Protein AF-A0A512J9I5-F1 (afdb_monomer)

Organism: NCBI:txid944322

Radius of gyration: 15.7 Å; Cα contacts (8 Å, |Δi|>4): 68; chains: 1; bounding box: 40×28×41 Å

Solvent-accessible surface area (backbone atoms only — not comparable to full-atom values): 4248 Å² total; per-residue (Å²): 132,79,84,85,79,68,86,76,83,88,77,72,61,47,82,75,48,77,44,78,36,80,95,64,52,26,34,41,39,33,30,33,35,90,83,73,46,78,45,72,46,81,38,47,42,68,59,51,51,53,50,52,54,54,50,52,52,55,49,50,57,53,49,54,61,59,72,78,107

Secondary structure (DSSP, 8-state):
--GGG-------EEEEEEEEEGGGTEEEEEEEETTS-EEEEEEEHHHHHHHHHHHHHHHHHHHHHHHT-

Nearest PDB structures (foldseek):
  1gut-assembly1_C  TM=6.874E-01  e=4.065E-01  Clostridium pasteurianum
  3k44-assembly4_D  TM=5.805E-01  e=1.745E+00  Drosophila melanogaster
  5inw-assembly1_A  TM=4.948E-01  e=1.854E+00  Lampetra fluviatilis
  5inw-assembly2_B  TM=4.948E-01  e=2.093E+00  Lampetra fluviatilis
  8dgj-assembly1_A  TM=5.883E-01  e=6.243E+00  Drosophila melanogaster

pLDDT: mean 86.37, std 11.98, range [45.12, 97.06]

Structure (mmCIF, N/CA/C/O backbone):
data_AF-A0A512J9I5-F1
#
_entry.id   AF-A0A512J9I5-F1
#
loop_
_atom_site.group_PDB
_atom_site.id
_atom_site.type_symbol
_atom_site.label_atom_id
_atom_site.label_alt_id
_atom_site.label_comp_id
_atom_site.label_asym_id
_atom_site.label_entity_id
_atom_site.label_seq_id
_atom_site.pdbx_PDB_ins_code
_atom_site.Cartn_x
_atom_site.Cartn_y
_atom_site.Cartn_z
_atom_site.occupancy
_atom_site.B_iso_or_equiv
_atom_site.auth_seq_id
_atom_site.auth_comp_id
_atom_site.auth_asym_id
_atom_site.auth_atom_id
_atom_site.pdbx_PDB_model_num
ATOM 1 N N . MET A 1 1 ? 8.204 -19.243 -19.637 1.00 45.12 1 MET A N 1
ATOM 2 C CA . MET A 1 1 ? 8.378 -17.979 -18.893 1.00 45.12 1 MET A CA 1
ATOM 3 C C . MET A 1 1 ? 7.667 -18.151 -17.571 1.00 45.12 1 MET A C 1
ATOM 5 O O . MET A 1 1 ? 6.480 -18.454 -17.585 1.00 45.12 1 MET A O 1
ATOM 9 N N . ASP A 1 2 ? 8.422 -18.103 -16.478 1.00 47.91 2 ASP A N 1
ATOM 10 C CA . ASP A 1 2 ? 7.927 -18.362 -15.126 1.00 47.91 2 ASP A CA 1
ATOM 11 C C . ASP A 1 2 ? 7.020 -17.196 -14.692 1.00 47.91 2 ASP A C 1
ATOM 13 O O . ASP A 1 2 ? 7.321 -16.036 -14.966 1.00 47.91 2 ASP A O 1
ATOM 17 N N . ASN A 1 3 ? 5.878 -17.481 -14.068 1.00 51.91 3 ASN A N 1
ATOM 18 C CA . ASN A 1 3 ? 4.810 -16.496 -13.812 1.00 51.91 3 ASN A CA 1
ATOM 19 C C . ASN A 1 3 ? 5.171 -15.466 -12.711 1.00 51.91 3 ASN A C 1
ATOM 21 O O . ASN A 1 3 ? 4.314 -14.704 -12.271 1.00 51.91 3 ASN A O 1
ATOM 25 N N . LYS A 1 4 ? 6.424 -15.479 -12.237 1.00 51.50 4 LYS A N 1
ATOM 26 C CA . LYS A 1 4 ? 6.918 -14.762 -11.052 1.00 51.50 4 LYS A CA 1
ATOM 27 C C . LYS A 1 4 ? 7.133 -13.260 -11.262 1.00 51.50 4 LYS A C 1
ATOM 29 O O . LYS A 1 4 ? 7.107 -12.529 -10.281 1.00 51.50 4 LYS A O 1
ATOM 34 N N . ASP A 1 5 ? 7.230 -12.796 -12.509 1.00 55.31 5 ASP A N 1
ATOM 35 C CA . ASP A 1 5 ? 7.591 -11.397 -12.808 1.00 55.31 5 ASP A CA 1
ATOM 36 C C . ASP A 1 5 ? 6.425 -10.539 -13.335 1.00 55.31 5 ASP A C 1
ATOM 38 O O . ASP A 1 5 ? 6.617 -9.393 -13.750 1.00 55.31 5 ASP A O 1
ATOM 42 N N . ARG A 1 6 ? 5.186 -11.054 -13.350 1.00 62.81 6 ARG A N 1
ATOM 43 C CA . ARG A 1 6 ? 4.028 -10.240 -13.758 1.00 62.81 6 ARG A CA 1
ATOM 44 C C . ARG A 1 6 ? 3.542 -9.381 -12.598 1.00 62.81 6 ARG A C 1
ATOM 46 O O . ARG A 1 6 ? 2.809 -9.847 -11.727 1.00 62.81 6 ARG A O 1
ATOM 53 N N . ILE A 1 7 ? 3.865 -8.089 -12.660 1.00 70.69 7 ILE A N 1
ATOM 54 C CA . ILE A 1 7 ? 3.187 -7.063 -11.862 1.00 70.69 7 ILE A CA 1
ATOM 55 C C . ILE A 1 7 ? 1.688 -7.148 -12.170 1.00 70.69 7 ILE A C 1
ATOM 57 O O . ILE A 1 7 ? 1.254 -6.919 -13.301 1.00 70.69 7 ILE A O 1
ATOM 61 N N . THR A 1 8 ? 0.899 -7.502 -11.159 1.00 80.25 8 THR A N 1
A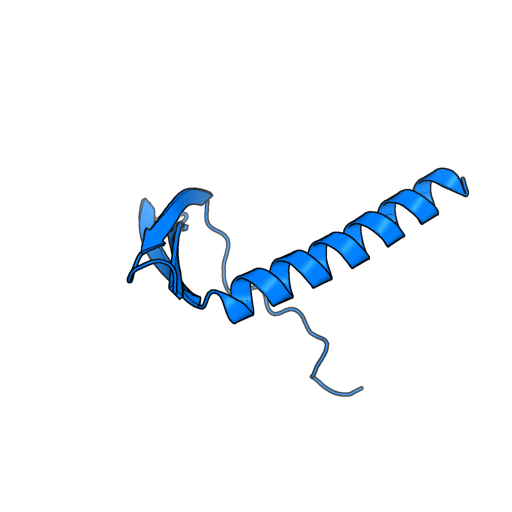TOM 62 C CA . THR A 1 8 ? -0.560 -7.542 -11.260 1.00 80.25 8 THR A CA 1
ATOM 63 C C . THR A 1 8 ? -1.119 -6.270 -10.647 1.00 80.25 8 THR A C 1
ATOM 65 O O . THR A 1 8 ? -1.052 -6.068 -9.437 1.00 80.25 8 THR A O 1
ATOM 68 N N . ILE A 1 9 ? -1.668 -5.397 -11.491 1.00 81.75 9 ILE A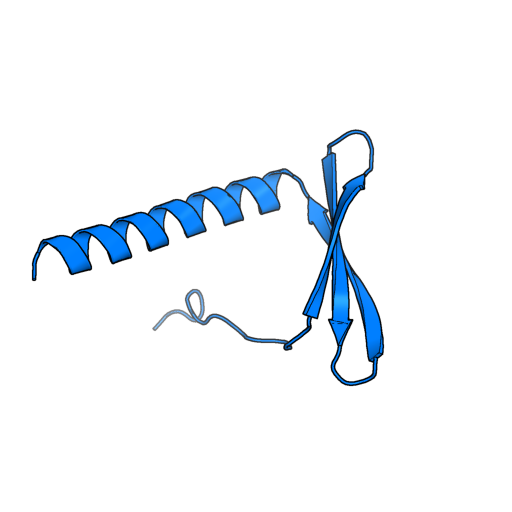 N 1
ATOM 69 C CA . ILE A 1 9 ? -2.376 -4.202 -11.032 1.00 81.75 9 ILE A CA 1
ATOM 70 C C . ILE A 1 9 ? -3.780 -4.637 -10.615 1.00 81.75 9 ILE A C 1
ATOM 72 O O . ILE A 1 9 ? -4.604 -4.982 -11.459 1.00 81.75 9 ILE A O 1
ATOM 76 N N . VAL A 1 10 ? -4.039 -4.633 -9.309 1.00 83.12 10 VAL A N 1
ATOM 77 C CA . VAL A 1 10 ? -5.342 -5.014 -8.733 1.00 83.12 10 VAL A CA 1
ATOM 78 C C . VAL A 1 10 ? -6.305 -3.831 -8.590 1.00 83.12 10 VAL A C 1
ATOM 80 O O . VAL A 1 10 ? -7.501 -4.030 -8.399 1.00 83.12 10 VAL A O 1
ATOM 83 N N . GLY A 1 11 ? -5.804 -2.598 -8.699 1.00 84.50 11 GLY A N 1
ATOM 84 C CA . GLY A 1 11 ? -6.610 -1.384 -8.615 1.00 84.50 11 GLY A CA 1
ATOM 85 C C . GLY A 1 11 ? -5.774 -0.109 -8.688 1.00 84.50 11 GLY A C 1
ATOM 86 O O . GLY A 1 11 ? -4.547 -0.148 -8.602 1.00 84.50 11 GLY A O 1
ATOM 87 N N . ILE A 1 12 ? -6.460 1.023 -8.849 1.00 87.19 12 ILE A N 1
ATOM 88 C CA . ILE A 1 12 ? -5.878 2.368 -8.809 1.00 87.19 12 ILE A CA 1
ATOM 89 C C . ILE A 1 12 ? -6.640 3.159 -7.749 1.00 87.19 12 ILE A C 1
ATOM 91 O O . ILE A 1 12 ? -7.872 3.200 -7.764 1.00 87.19 12 ILE A O 1
ATOM 95 N N . ALA A 1 13 ? -5.904 3.776 -6.832 1.00 93.81 13 ALA A N 1
ATOM 96 C CA . ALA A 1 13 ? -6.451 4.574 -5.747 1.00 93.81 13 ALA A CA 1
ATOM 97 C C . ALA A 1 13 ? -5.556 5.789 -5.484 1.00 93.81 13 ALA A C 1
ATOM 99 O O . ALA A 1 13 ? -4.354 5.761 -5.758 1.00 93.81 13 ALA A O 1
ATOM 100 N N . ARG A 1 14 ? -6.145 6.857 -4.944 1.00 94.62 14 ARG A N 1
ATOM 101 C CA . ARG A 1 14 ? -5.407 8.018 -4.445 1.00 94.62 14 ARG A CA 1
ATOM 102 C C . ARG A 1 14 ? -4.809 7.684 -3.080 1.00 94.62 14 ARG A C 1
ATOM 104 O O . ARG A 1 14 ? -5.494 7.108 -2.244 1.00 94.62 14 ARG A O 1
ATOM 111 N N . LEU A 1 15 ? -3.558 8.069 -2.851 1.00 94.94 15 LEU A N 1
ATOM 112 C CA . LEU A 1 15 ? -2.940 8.009 -1.529 1.00 94.94 15 LEU A CA 1
ATOM 113 C C . LEU A 1 15 ? -3.420 9.195 -0.681 1.00 94.94 15 LEU A C 1
ATOM 115 O O . LEU A 1 15 ? -3.198 10.341 -1.060 1.00 94.94 15 LEU A O 1
ATOM 119 N N . GLU A 1 16 ? -4.056 8.911 0.453 1.00 97.06 16 GLU A N 1
ATOM 120 C CA . GLU A 1 16 ? -4.587 9.920 1.387 1.00 97.06 16 GLU A CA 1
ATOM 121 C C . GLU A 1 16 ? -3.681 10.123 2.607 1.00 97.06 16 GLU A C 1
ATOM 123 O O . GLU A 1 16 ? -3.726 11.157 3.272 1.00 97.06 16 GLU A O 1
ATOM 128 N N . GLY A 1 17 ? -2.864 9.131 2.955 1.00 95.81 17 GLY A N 1
ATOM 129 C CA . GLY A 1 17 ? -1.918 9.261 4.055 1.00 95.81 17 GLY A CA 1
ATOM 130 C C . GLY A 1 17 ? -1.167 7.977 4.352 1.00 95.81 17 GLY A C 1
ATOM 131 O O . GLY A 1 17 ? -1.574 6.890 3.941 1.00 95.81 17 GLY A O 1
ATOM 132 N N . ILE A 1 18 ? -0.067 8.133 5.080 1.00 94.06 18 ILE A N 1
ATOM 133 C CA . ILE A 1 18 ? 0.755 7.040 5.588 1.00 94.06 18 ILE A CA 1
ATOM 134 C C . ILE A 1 18 ? 1.003 7.319 7.065 1.00 94.06 18 ILE A C 1
ATOM 136 O O . ILE A 1 18 ? 1.392 8.430 7.426 1.00 94.06 18 ILE A O 1
ATOM 140 N N . GLU A 1 19 ? 0.784 6.315 7.898 1.00 94.44 19 GLU A N 1
ATOM 141 C CA . GLU A 1 19 ? 0.995 6.382 9.339 1.00 94.44 19 GLU A CA 1
ATOM 142 C C . GLU A 1 19 ? 1.738 5.143 9.834 1.00 94.44 19 GLU A C 1
ATOM 144 O O . GLU A 1 19 ? 1.587 4.050 9.291 1.00 94.44 19 GLU A O 1
ATOM 149 N N . VAL A 1 20 ? 2.565 5.325 10.861 1.00 92.88 20 VAL A N 1
ATOM 150 C CA . VAL A 1 20 ? 3.218 4.223 11.570 1.00 92.88 20 VAL A CA 1
ATOM 151 C C . VAL A 1 20 ? 2.299 3.810 12.711 1.00 92.88 20 VAL A C 1
ATOM 153 O O . VAL A 1 20 ? 1.899 4.650 13.517 1.00 92.88 20 VAL A O 1
ATOM 156 N N . ILE A 1 21 ? 1.969 2.527 12.778 1.00 92.94 21 ILE A N 1
ATOM 157 C CA . ILE A 1 21 ? 1.104 1.948 13.804 1.00 92.94 21 ILE A CA 1
ATOM 158 C C . ILE A 1 21 ? 1.813 0.772 14.483 1.00 92.94 21 ILE A C 1
ATOM 160 O O . ILE A 1 21 ? 2.933 0.415 14.117 1.00 92.94 21 ILE A O 1
ATOM 164 N N . ASP A 1 22 ? 1.155 0.182 15.482 1.00 91.38 22 ASP A N 1
ATOM 165 C CA . ASP A 1 22 ? 1.633 -1.021 16.177 1.00 91.38 22 ASP A CA 1
ATOM 166 C C . ASP A 1 22 ? 3.076 -0.883 16.697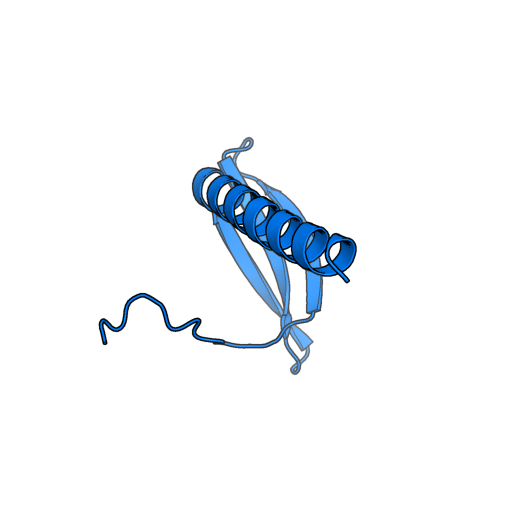 1.00 91.38 22 ASP A C 1
ATOM 168 O O . ASP A 1 22 ? 3.960 -1.678 16.406 1.00 91.38 22 ASP A O 1
ATOM 172 N N . GLY A 1 23 ? 3.353 0.235 17.378 1.00 89.12 23 GLY A N 1
ATOM 173 C CA . GLY A 1 23 ? 4.662 0.499 17.985 1.00 89.12 23 GLY A CA 1
ATOM 174 C C . GLY A 1 23 ? 5.821 0.738 17.009 1.00 89.12 23 GLY A C 1
ATOM 175 O O . GLY A 1 23 ? 6.933 0.973 17.474 1.00 89.12 23 GLY A O 1
ATOM 176 N N . GLY A 1 24 ? 5.586 0.735 15.693 1.00 88.25 24 GLY A N 1
ATOM 177 C CA . GLY A 1 24 ? 6.648 0.855 14.688 1.00 88.25 24 GLY A CA 1
ATOM 178 C C . GLY A 1 24 ? 6.660 -0.258 13.645 1.00 88.25 24 GLY A C 1
ATOM 179 O O . GLY A 1 24 ? 7.271 -0.085 12.590 1.00 88.25 24 GLY A O 1
ATOM 180 N N . ASP A 1 25 ? 5.971 -1.366 13.915 1.00 93.62 25 ASP A N 1
ATOM 181 C CA . ASP A 1 25 ? 6.144 -2.607 13.156 1.00 93.62 25 ASP A CA 1
ATOM 182 C C . ASP A 1 25 ? 5.297 -2.662 11.880 1.00 93.62 25 ASP A C 1
ATOM 184 O O . ASP A 1 25 ? 5.556 -3.474 10.985 1.00 93.62 25 ASP A O 1
ATOM 188 N N . THR A 1 26 ? 4.297 -1.785 11.754 1.00 95.12 26 THR A N 1
ATOM 189 C CA . THR A 1 26 ? 3.393 -1.754 10.600 1.00 95.12 26 THR A CA 1
ATOM 190 C C . THR A 1 26 ? 3.153 -0.328 10.114 1.00 95.12 26 THR A C 1
ATOM 192 O O . THR A 1 26 ? 2.951 0.598 10.897 1.00 95.12 26 THR A O 1
ATOM 195 N N . LEU A 1 27 ? 3.123 -0.152 8.794 1.00 94.62 27 LEU A N 1
ATOM 196 C CA . LEU A 1 27 ? 2.634 1.057 8.144 1.00 94.62 27 LEU A CA 1
ATOM 197 C C . LEU A 1 27 ? 1.162 0.883 7.760 1.00 94.62 27 LEU A C 1
ATOM 199 O O . LEU A 1 27 ? 0.803 -0.058 7.051 1.00 94.62 27 LEU A O 1
ATOM 203 N N . GLY A 1 28 ? 0.318 1.818 8.185 1.00 95.50 28 GLY A N 1
ATOM 204 C CA . GLY A 1 28 ? -1.027 2.007 7.657 1.00 95.50 28 GLY A CA 1
ATOM 205 C C . GLY A 1 28 ? -0.979 2.931 6.444 1.00 95.50 28 GLY A C 1
ATOM 206 O O . GLY A 1 28 ? -0.617 4.100 6.558 1.00 95.50 28 GLY A O 1
ATOM 207 N N . VAL A 1 29 ? -1.339 2.421 5.269 1.00 95.12 29 VAL A N 1
ATOM 208 C CA . VAL A 1 29 ? -1.415 3.200 4.028 1.00 95.12 29 VAL A CA 1
ATOM 209 C C . VAL A 1 29 ? -2.880 3.417 3.684 1.00 95.12 29 VAL A C 1
ATOM 211 O O . VAL A 1 29 ? -3.571 2.489 3.262 1.00 95.12 29 VAL A O 1
ATOM 214 N N . ARG A 1 30 ? -3.362 4.646 3.861 1.00 96.38 30 ARG A N 1
ATOM 215 C CA . ARG A 1 30 ? -4.751 5.009 3.574 1.00 96.38 30 ARG A CA 1
ATOM 216 C C . ARG A 1 30 ? -4.900 5.392 2.113 1.00 96.38 30 ARG A C 1
ATOM 218 O O . ARG A 1 30 ? -4.215 6.286 1.609 1.00 96.38 30 ARG A O 1
ATOM 225 N N . LEU A 1 31 ? -5.825 4.723 1.447 1.00 95.81 31 LEU A N 1
ATOM 226 C CA . LEU A 1 31 ? -6.110 4.859 0.032 1.00 95.81 31 LEU A CA 1
ATOM 227 C C . LEU A 1 31 ? -7.577 5.215 -0.179 1.00 95.81 31 LEU A C 1
ATOM 229 O O . LEU A 1 31 ? -8.457 4.698 0.506 1.00 95.81 31 LEU A O 1
ATOM 233 N N . ARG A 1 32 ? -7.851 6.037 -1.189 1.00 96.31 32 ARG A N 1
ATOM 234 C CA . ARG A 1 32 ? -9.202 6.352 -1.647 1.00 96.31 32 ARG A CA 1
ATOM 235 C C . ARG A 1 32 ? -9.428 5.830 -3.052 1.00 96.31 32 ARG A C 1
ATOM 237 O O . ARG A 1 32 ? -8.749 6.238 -3.997 1.00 96.31 32 ARG A O 1
ATOM 244 N N . GLY A 1 33 ? -10.364 4.897 -3.184 1.00 92.50 33 GLY A N 1
ATOM 245 C CA . GLY A 1 33 ? -10.775 4.360 -4.475 1.00 92.50 33 GLY A CA 1
ATOM 246 C C . GLY A 1 33 ? -11.589 5.371 -5.284 1.00 92.50 33 GLY A C 1
ATOM 247 O O . GLY A 1 33 ? -12.107 6.347 -4.749 1.00 92.50 33 GLY A O 1
ATOM 248 N N . ALA A 1 34 ? -11.767 5.101 -6.578 1.00 89.00 34 ALA A N 1
ATOM 249 C CA . ALA A 1 34 ? -12.564 5.949 -7.477 1.00 89.00 34 ALA A CA 1
ATOM 250 C C . ALA A 1 34 ? -14.053 6.059 -7.085 1.00 89.00 34 ALA A C 1
ATOM 252 O O . ALA A 1 34 ? -14.755 6.950 -7.544 1.00 89.00 34 ALA A O 1
ATOM 253 N N . ASN A 1 35 ? -14.542 5.145 -6.247 1.00 91.62 35 ASN A N 1
ATOM 254 C CA . ASN A 1 35 ? -15.888 5.169 -5.675 1.00 91.62 35 ASN A CA 1
ATOM 255 C C . ASN A 1 35 ? -15.951 5.920 -4.331 1.00 91.62 35 ASN A C 1
ATOM 257 O O . ASN A 1 35 ? -16.891 5.700 -3.569 1.00 91.62 35 ASN A O 1
ATOM 261 N N . GLU A 1 36 ? -14.934 6.730 -4.0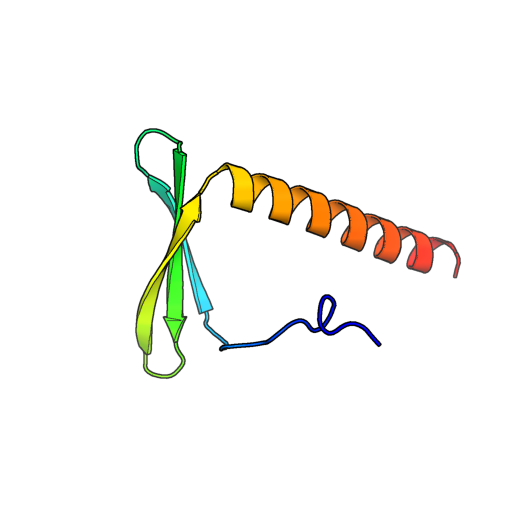20 1.00 91.25 36 GLU A N 1
ATOM 262 C CA . GLU A 1 36 ? -14.766 7.476 -2.764 1.00 91.25 36 GLU A CA 1
ATOM 263 C C . GLU A 1 36 ? -14.708 6.596 -1.504 1.00 91.25 36 GLU A C 1
ATOM 265 O O . GLU A 1 36 ? -14.766 7.098 -0.381 1.00 91.25 36 GLU A O 1
ATOM 270 N N . ARG A 1 37 ? -14.562 5.273 -1.657 1.00 91.81 37 ARG A N 1
ATOM 271 C CA . ARG A 1 37 ? -14.375 4.374 -0.517 1.00 91.81 37 ARG A CA 1
ATOM 272 C C . ARG A 1 37 ? -12.930 4.407 -0.053 1.00 91.81 37 ARG A C 1
ATOM 274 O O . ARG A 1 37 ? -12.003 4.337 -0.863 1.00 91.81 37 ARG A O 1
ATOM 281 N N . GLU A 1 38 ? -12.765 4.468 1.260 1.00 93.94 38 GLU A N 1
ATOM 282 C CA . GLU A 1 38 ? -11.466 4.384 1.911 1.00 93.94 38 GLU A CA 1
ATOM 283 C C . GLU A 1 38 ? -11.074 2.922 2.147 1.00 93.94 38 GLU A C 1
ATOM 285 O O . GLU A 1 38 ? -11.896 2.095 2.545 1.00 93.94 38 GLU A O 1
ATOM 290 N N . ILE A 1 39 ? -9.812 2.610 1.870 1.00 92.81 39 ILE A N 1
ATOM 291 C CA . ILE A 1 39 ? -9.181 1.318 2.125 1.00 92.81 39 ILE A CA 1
ATOM 292 C C . ILE A 1 39 ? -7.861 1.604 2.827 1.00 92.81 39 ILE A C 1
ATOM 294 O O . ILE A 1 39 ? -7.064 2.400 2.337 1.00 92.81 39 ILE A O 1
ATOM 298 N N . THR A 1 40 ? -7.597 0.915 3.931 1.00 93.94 40 THR A N 1
ATOM 299 C CA . THR A 1 40 ? -6.287 0.952 4.584 1.00 93.94 40 THR A CA 1
ATOM 300 C C . THR A 1 40 ? -5.540 -0.333 4.264 1.00 93.94 40 THR A C 1
ATOM 30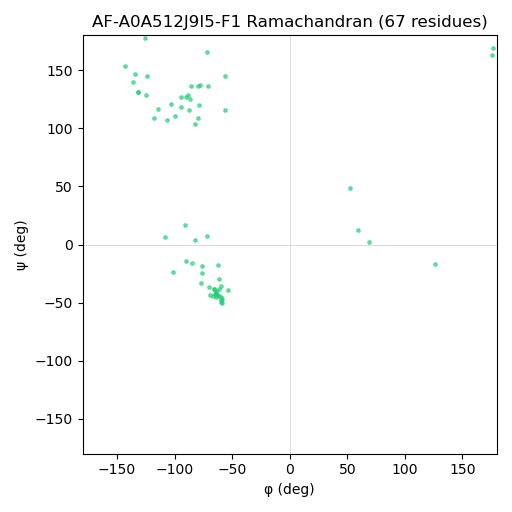2 O O . THR A 1 40 ? -6.018 -1.424 4.574 1.00 93.94 40 THR A O 1
ATOM 305 N N . LEU A 1 41 ? -4.372 -0.214 3.637 1.00 93.50 41 LEU A N 1
ATOM 306 C CA . LEU A 1 41 ? -3.439 -1.325 3.490 1.00 93.50 41 LEU A CA 1
ATOM 307 C C . LEU A 1 41 ? -2.513 -1.353 4.700 1.00 93.50 41 LEU A C 1
ATOM 309 O O . LEU A 1 41 ? -1.902 -0.341 5.036 1.00 93.50 41 LEU A O 1
ATOM 313 N N . LEU A 1 42 ? -2.401 -2.518 5.328 1.00 95.00 42 LEU A N 1
ATOM 314 C CA . LEU A 1 42 ? -1.445 -2.757 6.401 1.00 95.00 42 LEU A CA 1
ATOM 315 C C . LEU A 1 42 ? -0.192 -3.376 5.798 1.00 95.00 42 LEU A C 1
ATOM 317 O O . LEU A 1 42 ? -0.249 -4.450 5.199 1.00 95.00 42 LEU A O 1
ATOM 321 N N . VAL A 1 43 ? 0.925 -2.672 5.928 1.00 94.56 43 VAL A N 1
ATOM 322 C CA . VAL A 1 43 ? 2.201 -3.067 5.342 1.00 94.56 43 VAL A CA 1
ATOM 323 C C . VAL A 1 43 ? 3.194 -3.302 6.475 1.00 94.56 43 VAL A C 1
ATOM 325 O O . VAL A 1 43 ? 3.619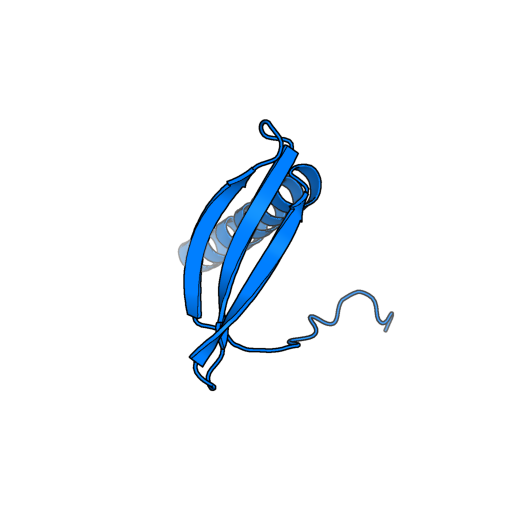 -2.332 7.103 1.00 94.56 43 VAL A O 1
ATOM 328 N N . PRO A 1 44 ? 3.583 -4.557 6.754 1.00 95.38 44 PRO A N 1
ATOM 329 C CA . PRO A 1 44 ? 4.628 -4.840 7.730 1.00 95.38 44 PRO A CA 1
ATOM 330 C C . PRO A 1 44 ? 5.920 -4.101 7.377 1.00 95.38 44 PRO A C 1
ATOM 332 O O . PRO A 1 44 ? 6.266 -3.978 6.198 1.00 95.38 44 PRO A O 1
ATOM 335 N N . GLN A 1 45 ? 6.660 -3.650 8.387 1.00 89.56 45 GLN A N 1
ATOM 336 C CA . GLN A 1 45 ? 7.874 -2.851 8.211 1.00 89.56 45 GLN A CA 1
ATOM 337 C C . GLN A 1 45 ? 8.892 -3.528 7.281 1.00 89.56 45 GLN A C 1
ATOM 339 O O . GLN A 1 45 ? 9.479 -2.862 6.431 1.00 89.56 45 GLN A O 1
ATOM 344 N N . GLN A 1 46 ? 9.044 -4.854 7.375 1.00 91.38 46 GLN A N 1
ATOM 345 C CA . GLN A 1 46 ? 9.925 -5.618 6.486 1.00 91.38 46 GLN A CA 1
ATOM 346 C C . GLN A 1 46 ? 9.517 -5.478 5.012 1.00 91.38 46 GLN A C 1
ATOM 348 O O . GLN A 1 46 ? 10.356 -5.206 4.160 1.00 91.38 46 GLN A O 1
ATOM 353 N N . VAL A 1 47 ? 8.220 -5.583 4.711 1.00 91.62 47 VAL A N 1
ATOM 354 C CA . VAL A 1 47 ? 7.702 -5.432 3.342 1.00 91.62 47 VAL A CA 1
ATOM 355 C C . VAL A 1 47 ? 7.908 -4.001 2.846 1.00 91.62 47 VAL A C 1
ATOM 357 O O . VAL A 1 47 ? 8.257 -3.793 1.685 1.00 91.62 47 VAL A O 1
ATOM 360 N N . ALA A 1 48 ? 7.729 -3.007 3.719 1.00 88.12 48 ALA A N 1
ATOM 361 C CA . ALA A 1 48 ? 7.992 -1.610 3.387 1.00 88.12 48 ALA A CA 1
ATOM 362 C C . ALA A 1 48 ? 9.479 -1.358 3.076 1.00 88.12 48 ALA A C 1
ATOM 364 O O . ALA A 1 48 ? 9.790 -0.660 2.108 1.00 88.12 48 ALA A O 1
ATOM 365 N N 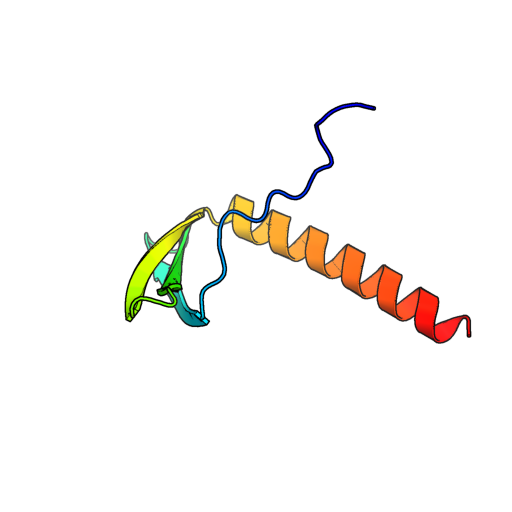. ALA A 1 49 ? 10.388 -1.956 3.852 1.00 88.38 49 ALA A N 1
ATOM 366 C CA . ALA A 1 49 ? 11.827 -1.876 3.622 1.00 88.38 49 ALA A CA 1
ATOM 367 C C . ALA A 1 49 ? 12.221 -2.533 2.289 1.00 88.38 49 ALA A C 1
ATOM 369 O O . ALA A 1 49 ? 12.944 -1.931 1.492 1.00 88.38 49 ALA A O 1
ATOM 370 N N . ASP A 1 50 ? 11.678 -3.716 1.999 1.00 90.44 50 ASP A N 1
ATOM 371 C CA . ASP A 1 50 ? 11.930 -4.428 0.745 1.00 90.44 50 ASP A CA 1
ATOM 372 C C . ASP A 1 50 ? 11.402 -3.633 -0.465 1.00 90.44 50 ASP A C 1
ATOM 374 O O . ASP A 1 50 ? 12.082 -3.502 -1.488 1.00 90.44 50 ASP A O 1
ATOM 378 N N . LEU A 1 51 ? 10.208 -3.038 -0.352 1.00 86.19 51 LEU A N 1
ATOM 379 C CA . LEU A 1 51 ? 9.646 -2.139 -1.366 1.00 86.19 51 LEU A CA 1
ATOM 380 C C . LEU A 1 51 ? 10.555 -0.931 -1.609 1.00 86.19 51 LEU A C 1
ATOM 382 O O . LEU A 1 51 ? 10.848 -0.605 -2.760 1.00 86.19 51 LEU A O 1
ATOM 386 N N . GLN A 1 52 ? 11.027 -0.281 -0.543 1.00 87.12 52 GLN A N 1
ATOM 387 C CA . GLN A 1 52 ? 11.915 0.876 -0.644 1.00 87.12 52 GLN A CA 1
ATOM 388 C C . GLN A 1 52 ? 13.237 0.515 -1.333 1.00 87.12 52 GLN A C 1
ATOM 390 O O . GLN A 1 52 ? 13.683 1.245 -2.222 1.00 87.12 52 GLN A O 1
ATOM 395 N N . ALA A 1 53 ? 13.846 -0.614 -0.965 1.00 89.00 53 ALA A N 1
ATOM 396 C CA . ALA A 1 53 ? 15.083 -1.085 -1.575 1.00 89.00 53 ALA A CA 1
ATOM 397 C C . ALA A 1 53 ? 14.910 -1.318 -3.085 1.00 89.00 53 ALA A C 1
ATOM 399 O O . ALA A 1 53 ? 15.689 -0.799 -3.887 1.00 89.00 53 ALA A O 1
ATOM 400 N N . ASN A 1 54 ? 13.841 -2.011 -3.484 1.00 84.62 54 ASN A N 1
ATOM 401 C CA . ASN A 1 54 ? 13.555 -2.300 -4.891 1.00 84.62 54 ASN A CA 1
ATOM 402 C C . ASN A 1 54 ? 13.249 -1.035 -5.713 1.00 84.62 54 ASN A C 1
ATOM 404 O O . ASN A 1 54 ? 13.686 -0.911 -6.864 1.00 84.62 54 ASN A O 1
ATOM 408 N N . LEU A 1 55 ? 12.533 -0.069 -5.125 1.00 85.12 55 LEU A N 1
ATOM 409 C CA . LEU A 1 55 ? 12.266 1.224 -5.759 1.00 85.12 55 LEU A CA 1
ATOM 410 C C . LEU A 1 55 ? 13.555 2.024 -5.967 1.00 85.12 55 LEU A C 1
ATOM 412 O O . LEU A 1 55 ? 13.746 2.591 -7.043 1.00 85.12 55 LEU A O 1
ATOM 416 N N . ASN A 1 56 ? 14.455 2.034 -4.980 1.00 87.62 56 ASN A N 1
ATOM 417 C CA . ASN A 1 56 ? 15.741 2.722 -5.084 1.00 87.62 56 ASN A CA 1
ATOM 418 C C . ASN A 1 56 ? 16.619 2.132 -6.192 1.00 87.62 56 ASN A C 1
ATOM 420 O O . ASN A 1 56 ? 17.177 2.891 -6.983 1.00 87.62 56 ASN A O 1
ATOM 424 N N . VAL A 1 57 ? 16.692 0.800 -6.299 1.00 87.56 57 VAL A N 1
ATOM 425 C CA . VAL A 1 57 ? 17.416 0.124 -7.391 1.00 87.56 57 VAL A CA 1
ATOM 426 C C . VAL A 1 57 ? 16.840 0.534 -8.749 1.00 87.56 57 VAL A C 1
ATOM 428 O O . VAL A 1 57 ? 17.568 1.018 -9.613 1.00 87.56 57 VAL A O 1
ATOM 431 N N . SER A 1 58 ? 15.518 0.446 -8.908 1.00 79.81 58 SER A N 1
ATOM 432 C CA . SER A 1 58 ? 14.841 0.790 -10.168 1.00 79.81 58 SER A CA 1
ATOM 433 C C . SER A 1 58 ? 15.034 2.263 -10.562 1.00 79.81 58 SER A C 1
ATOM 435 O O . SER A 1 58 ? 15.195 2.592 -11.741 1.00 79.81 58 SER A O 1
ATOM 437 N N . LEU A 1 59 ? 15.024 3.169 -9.577 1.00 85.25 59 LEU A N 1
ATOM 438 C CA . LEU A 1 59 ? 15.282 4.596 -9.775 1.00 85.25 59 LEU A CA 1
ATOM 439 C C . LEU A 1 59 ? 16.724 4.851 -10.208 1.00 85.25 59 LEU A C 1
ATOM 441 O O . LEU A 1 59 ? 16.939 5.619 -11.147 1.00 85.25 59 LEU A O 1
ATOM 445 N N . GLN A 1 60 ? 17.691 4.200 -9.564 1.00 87.81 60 GLN A N 1
ATOM 446 C CA . GLN A 1 60 ? 19.105 4.315 -9.906 1.00 87.81 60 GLN A CA 1
ATOM 447 C C . GLN A 1 60 ? 19.350 3.868 -11.355 1.00 87.81 60 GLN A C 1
ATOM 449 O O . GLN A 1 60 ? 19.881 4.632 -12.160 1.00 87.81 60 GLN A O 1
ATOM 454 N N . GLU A 1 61 ? 18.833 2.701 -11.743 1.00 90.00 61 GLU A N 1
ATOM 455 C CA . GLU A 1 61 ? 18.924 2.197 -13.119 1.00 90.00 61 GLU A CA 1
ATOM 456 C C . GLU A 1 61 ? 18.264 3.131 -14.147 1.00 90.00 61 GLU A C 1
ATOM 458 O O . GLU A 1 61 ? 18.706 3.253 -15.295 1.00 90.00 61 GLU A O 1
ATOM 463 N N . ALA A 1 62 ? 17.160 3.787 -13.778 1.00 85.38 62 ALA A N 1
ATOM 464 C CA . ALA A 1 62 ? 16.509 4.773 -14.635 1.00 85.38 62 ALA A CA 1
ATOM 465 C C . ALA A 1 62 ? 17.350 6.055 -14.782 1.00 85.38 62 ALA A C 1
ATOM 467 O O . ALA A 1 62 ? 17.385 6.639 -15.869 1.00 85.38 62 ALA A O 1
ATOM 468 N N . GLN A 1 63 ? 18.033 6.490 -13.721 1.00 90.81 63 GLN A N 1
ATOM 469 C CA . GLN A 1 63 ? 18.934 7.644 -13.753 1.00 90.81 63 GLN A CA 1
ATOM 470 C C . GLN A 1 63 ? 20.189 7.367 -14.581 1.00 90.81 63 GLN A C 1
ATOM 472 O O . GLN A 1 63 ? 20.560 8.198 -15.411 1.00 90.81 63 GLN A O 1
ATOM 477 N N . ASP A 1 64 ? 20.797 6.193 -14.431 1.00 90.75 64 ASP A N 1
ATOM 478 C CA . ASP A 1 64 ? 22.002 5.821 -15.177 1.00 90.75 64 ASP A CA 1
ATOM 479 C C . ASP A 1 64 ? 21.720 5.732 -16.683 1.00 90.75 64 ASP A C 1
ATOM 481 O O . ASP A 1 64 ? 22.462 6.285 -17.497 1.00 90.75 64 ASP A O 1
ATOM 485 N N . ARG A 1 65 ? 20.559 5.181 -17.068 1.00 87.62 65 ARG A N 1
ATOM 486 C CA . ARG A 1 65 ? 20.085 5.196 -18.464 1.00 87.62 65 ARG A CA 1
ATOM 487 C C . ARG A 1 65 ? 19.871 6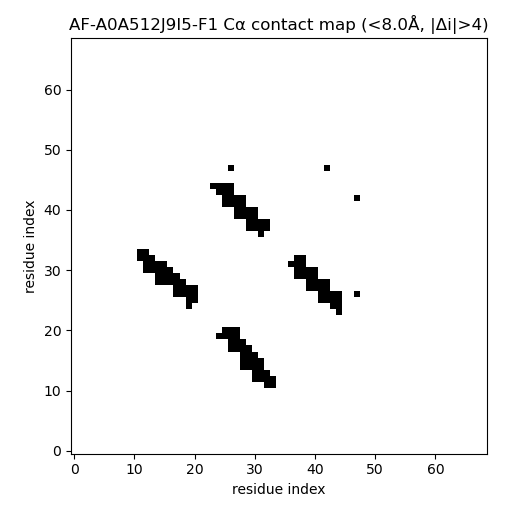.600 -19.031 1.00 87.62 65 ARG A C 1
ATOM 489 O O . ARG A 1 65 ? 19.993 6.779 -20.240 1.00 87.62 65 ARG A O 1
ATOM 496 N N . ARG A 1 66 ? 19.522 7.585 -18.197 1.00 84.31 66 ARG A N 1
ATOM 497 C CA . ARG A 1 66 ? 19.380 8.989 -18.624 1.00 84.31 66 ARG A CA 1
ATOM 498 C C . ARG A 1 66 ? 20.727 9.685 -18.788 1.00 84.31 66 ARG A C 1
ATOM 500 O O . ARG A 1 66 ? 20.825 10.541 -19.650 1.00 84.31 66 ARG A O 1
ATOM 507 N N . ARG A 1 67 ? 21.733 9.333 -17.982 1.00 84.88 67 ARG A N 1
ATOM 508 C CA . ARG A 1 67 ? 23.089 9.913 -18.047 1.00 84.88 67 ARG A CA 1
ATOM 509 C C . ARG A 1 67 ? 23.926 9.373 -19.207 1.00 84.88 67 ARG A C 1
ATOM 511 O O . ARG A 1 67 ? 24.857 10.038 -19.637 1.00 84.88 67 ARG A O 1
ATOM 518 N N . ALA A 1 68 ? 23.608 8.174 -19.689 1.00 80.56 68 ALA A N 1
ATOM 519 C CA . ALA A 1 68 ? 24.264 7.551 -20.837 1.00 80.56 68 ALA A CA 1
ATOM 520 C C . ALA A 1 68 ? 23.721 8.019 -22.209 1.00 80.56 68 ALA A C 1
ATOM 522 O O . ALA A 1 68 ? 24.128 7.473 -23.234 1.00 80.56 68 ALA A O 1
ATOM 523 N N . ARG A 1 69 ? 22.785 8.977 -22.235 1.00 66.56 69 ARG A N 1
ATOM 524 C CA . ARG A 1 69 ? 22.243 9.620 -23.442 1.00 66.56 69 ARG A CA 1
ATOM 525 C C . ARG A 1 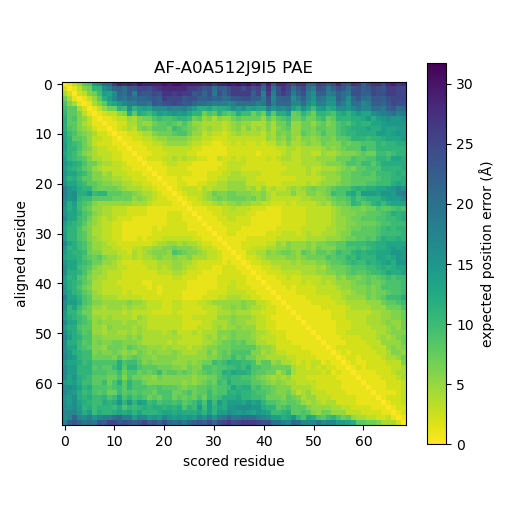69 ? 22.724 11.059 -23.517 1.00 66.56 69 ARG A C 1
ATOM 527 O O . ARG A 1 69 ? 22.936 11.518 -24.657 1.00 66.56 69 ARG A O 1
#

Foldseek 3Di:
DDPPPDDDDPADWDFPDWDQDDVRQWIWTWTAHPVRDIDTDIHGPVNVVVVVVVVVVVVVVVVVVVVVD

Sequence (69 aa):
MDNKDRITIVGIARLEGIEVIDGGDTLGVRLRGANEREITLLVPQQVAADLQANLNVSLQEAQDRRRAR

Mean predicted aligned error: 7.01 Å